Protein AF-R7UDT7-F1 (afdb_monomer_lite)

Sequence (51 aa):
NSQPIVYTSVVNDVINNVREAFLEESVDEQALLELKQLWESKLRQSKAVEG

Organism: Capitella teleta (NCBI:txid283909)

InterPro domains:
  IPR004855 Transcription factor IIA, alpha/beta subunit [PF03153] (6-50)
  IPR004855 Transcription factor IIA, alpha/beta subunit [PTHR12694] (4-50)

Foldseek 3Di:
DQQLVVVVVVLVVVLVVCVVVCVVVVHDVVVSVVVSVVVVVVCVVVCSRVD

Radius of gyration: 12.39 Å; chains: 1; bounding box: 31×12×32 Å

pLDDT: mean 91.6, std 10.43, range [57.38, 98.44]

Structure (mmCIF, N/CA/C/O backbone):
data_AF-R7UDT7-F1
#
_entry.id   AF-R7UDT7-F1
#
loop_
_atom_site.group_PDB
_atom_site.id
_atom_site.type_symbol
_atom_site.label_atom_id
_atom_site.label_alt_id
_atom_site.label_comp_id
_atom_site.label_asym_id
_atom_site.l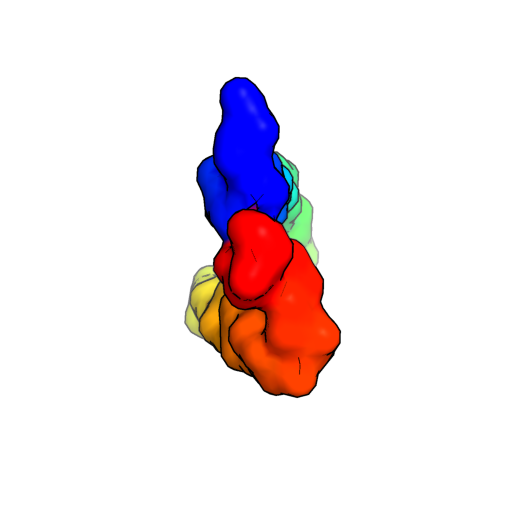abel_entity_id
_atom_site.label_seq_id
_atom_site.pdbx_PDB_ins_code
_atom_site.Cartn_x
_atom_site.Cartn_y
_atom_site.Cartn_z
_atom_site.occupancy
_atom_site.B_iso_or_equiv
_atom_site.auth_seq_id
_atom_site.auth_comp_id
_atom_site.auth_asym_id
_atom_site.auth_atom_id
_atom_site.pdbx_PDB_model_num
ATOM 1 N N . ASN A 1 1 ? 5.783 5.101 -21.985 1.00 57.38 1 ASN A N 1
ATOM 2 C CA . ASN A 1 1 ? 5.449 4.385 -20.738 1.00 57.38 1 ASN A CA 1
ATOM 3 C C . ASN A 1 1 ? 6.695 3.758 -20.165 1.00 57.38 1 ASN A C 1
ATOM 5 O O . ASN A 1 1 ? 7.136 2.744 -20.685 1.00 57.38 1 ASN A O 1
ATOM 9 N N . SER A 1 2 ? 7.274 4.374 -19.137 1.00 70.25 2 SER A N 1
ATOM 10 C CA . SER A 1 2 ? 8.378 3.774 -18.385 1.00 70.25 2 SER A CA 1
ATOM 11 C C . SER A 1 2 ? 7.795 2.844 -17.317 1.00 70.25 2 SER A C 1
ATOM 13 O O . SER A 1 2 ? 6.837 3.226 -16.644 1.00 70.25 2 SER A O 1
ATOM 15 N N . GLN A 1 3 ? 8.359 1.645 -17.149 1.00 70.12 3 GLN A N 1
ATOM 16 C CA . GLN A 1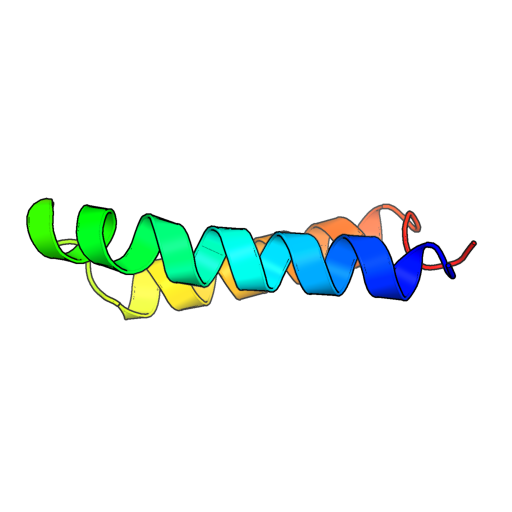 3 ? 7.945 0.662 -16.130 1.00 70.12 3 GLN A CA 1
ATOM 17 C C . GLN A 1 3 ? 7.787 1.262 -14.709 1.00 70.12 3 GLN A C 1
ATOM 19 O O . GLN A 1 3 ? 6.782 0.968 -14.056 1.00 70.12 3 GLN A O 1
ATOM 24 N N . PRO A 1 4 ? 8.662 2.183 -14.244 1.00 77.56 4 PRO A N 1
ATOM 25 C CA . PRO A 1 4 ? 8.507 2.833 -12.936 1.00 77.56 4 PRO A CA 1
ATOM 26 C C . PRO A 1 4 ? 7.199 3.621 -12.774 1.00 77.56 4 PRO A C 1
ATOM 28 O O . PRO A 1 4 ? 6.603 3.647 -11.695 1.00 77.56 4 PRO A O 1
ATOM 31 N N . ILE A 1 5 ? 6.738 4.257 -13.857 1.00 80.19 5 ILE A N 1
ATOM 32 C CA . ILE A 1 5 ? 5.534 5.099 -13.867 1.00 80.19 5 ILE A CA 1
ATOM 33 C C . ILE A 1 5 ? 4.284 4.226 -13.724 1.00 80.19 5 ILE A C 1
ATOM 35 O O . ILE A 1 5 ? 3.363 4.588 -12.995 1.00 80.19 5 ILE A O 1
ATOM 39 N N . VAL A 1 6 ? 4.275 3.050 -14.361 1.00 86.81 6 VAL A N 1
ATOM 40 C CA . VAL A 1 6 ? 3.140 2.117 -14.311 1.00 86.81 6 VAL A CA 1
ATOM 41 C C . VAL A 1 6 ? 2.958 1.561 -12.903 1.00 86.81 6 VAL A C 1
ATOM 43 O O . VAL A 1 6 ? 1.860 1.652 -12.362 1.00 86.81 6 VAL A O 1
ATOM 46 N N . TYR A 1 7 ? 4.020 1.051 -12.272 1.00 91.12 7 TYR A N 1
ATOM 47 C CA . TYR A 1 7 ? 3.892 0.510 -10.917 1.00 91.12 7 TYR A CA 1
ATOM 48 C C . TYR A 1 7 ? 3.473 1.571 -9.901 1.00 91.12 7 TYR A C 1
ATOM 50 O O . TYR A 1 7 ? 2.620 1.306 -9.061 1.00 91.12 7 TYR A O 1
ATOM 58 N N . THR A 1 8 ? 4.023 2.783 -10.002 1.00 91.12 8 THR A N 1
ATOM 59 C CA . THR A 1 8 ? 3.660 3.881 -9.097 1.00 91.12 8 THR A CA 1
ATOM 60 C C . THR A 1 8 ? 2.192 4.280 -9.263 1.00 91.12 8 THR A C 1
ATOM 62 O O . THR A 1 8 ? 1.502 4.484 -8.266 1.00 91.12 8 THR A O 1
ATOM 65 N N . SER A 1 9 ? 1.693 4.358 -10.504 1.00 93.88 9 SER A N 1
ATOM 66 C CA . SER A 1 9 ? 0.272 4.622 -10.773 1.00 93.88 9 SER A CA 1
ATOM 67 C C . SER A 1 9 ? -0.608 3.542 -10.157 1.00 93.88 9 SER A C 1
ATOM 69 O O . SER A 1 9 ? -1.470 3.858 -9.350 1.00 93.88 9 SER A O 1
ATOM 71 N N . VAL A 1 10 ? -0.325 2.267 -10.447 1.00 96.06 10 VAL A N 1
ATOM 72 C CA . VAL A 1 10 ? -1.137 1.138 -9.968 1.00 96.06 10 VAL A CA 1
ATOM 73 C C . VAL A 1 10 ? -1.179 1.079 -8.442 1.00 96.06 10 VAL A C 1
ATOM 75 O O . VAL A 1 10 ? -2.248 0.872 -7.876 1.00 96.06 10 VAL A O 1
ATOM 78 N N . VAL A 1 11 ? -0.048 1.294 -7.763 1.00 96.31 11 VAL A N 1
ATOM 79 C CA . VAL A 1 11 ? -0.008 1.337 -6.293 1.00 96.31 11 VAL A CA 1
ATOM 80 C C . VAL A 1 11 ? -0.917 2.449 -5.768 1.00 96.31 11 VAL A C 1
ATOM 82 O O . VAL A 1 11 ? -1.731 2.205 -4.883 1.00 96.31 11 VAL A O 1
ATOM 85 N N . ASN A 1 12 ? -0.819 3.663 -6.316 1.00 96.44 12 ASN A N 1
ATOM 86 C CA . ASN A 1 12 ? -1.658 4.778 -5.873 1.00 96.44 12 ASN A CA 1
ATOM 87 C C . ASN A 1 12 ? -3.147 4.541 -6.162 1.00 96.44 12 ASN A C 1
ATOM 89 O O . ASN A 1 12 ? -3.977 4.811 -5.295 1.00 96.44 12 ASN A O 1
ATOM 93 N N . ASP A 1 13 ? -3.477 4.013 -7.340 1.00 98.12 13 ASP A N 1
ATOM 94 C CA . ASP A 1 13 ? -4.854 3.728 -7.747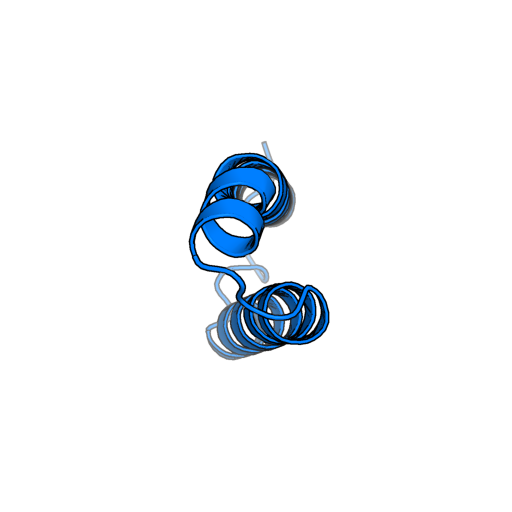 1.00 98.12 13 ASP A CA 1
ATOM 95 C C . ASP A 1 13 ? -5.481 2.669 -6.835 1.00 98.12 13 ASP A C 1
ATOM 97 O O . ASP A 1 13 ? -6.582 2.863 -6.322 1.00 98.12 13 ASP A O 1
ATOM 101 N N . VAL A 1 14 ? -4.759 1.580 -6.550 1.00 98.25 14 VAL A N 1
ATOM 102 C CA . VAL A 1 14 ? -5.235 0.532 -5.639 1.00 98.25 14 VAL A CA 1
ATOM 103 C C . VAL A 1 14 ? -5.425 1.078 -4.228 1.00 98.25 14 VAL A C 1
ATOM 105 O O . VAL A 1 14 ? -6.492 0.870 -3.660 1.00 98.25 14 VAL A O 1
ATOM 108 N N . ILE A 1 15 ? -4.451 1.812 -3.679 1.00 98.25 15 ILE A N 1
ATOM 109 C CA . ILE A 1 15 ? -4.555 2.381 -2.324 1.00 98.25 15 ILE A CA 1
ATOM 110 C C . ILE A 1 15 ? -5.759 3.320 -2.201 1.00 98.25 15 ILE A C 1
ATOM 112 O O . ILE A 1 15 ? -6.462 3.284 -1.196 1.00 98.25 15 ILE A O 1
ATOM 116 N N . ASN A 1 16 ? -6.030 4.135 -3.221 1.00 98.00 16 ASN A N 1
ATOM 117 C CA . ASN A 1 16 ? -7.201 5.006 -3.214 1.00 98.00 16 ASN A CA 1
ATOM 118 C C . ASN A 1 16 ? -8.513 4.217 -3.295 1.00 98.00 16 ASN A C 1
ATOM 120 O O . ASN A 1 16 ? -9.446 4.540 -2.565 1.00 98.00 16 ASN A O 1
ATOM 124 N N . ASN A 1 17 ? -8.572 3.182 -4.134 1.00 98.25 17 ASN A N 1
ATOM 125 C CA . ASN A 1 17 ? -9.788 2.398 -4.349 1.00 98.25 17 ASN A CA 1
ATOM 126 C C . ASN A 1 17 ? -10.152 1.498 -3.159 1.00 98.25 17 ASN A C 1
ATOM 128 O O . ASN A 1 17 ? -11.330 1.247 -2.938 1.00 98.25 17 ASN A O 1
ATOM 132 N N . VAL A 1 18 ? -9.173 1.010 -2.388 1.00 98.12 18 VAL A N 1
ATOM 133 C CA . VAL A 1 18 ? -9.443 0.146 -1.219 1.00 98.12 18 VAL A CA 1
ATOM 134 C C . VAL A 1 18 ? -9.631 0.921 0.084 1.00 98.12 18 VAL A C 1
ATOM 136 O O . VAL A 1 18 ? -9.978 0.317 1.094 1.00 98.12 18 VAL A O 1
ATOM 139 N N . ARG A 1 19 ? -9.423 2.246 0.088 1.00 97.94 19 ARG A N 1
ATOM 140 C CA . ARG A 1 19 ? -9.566 3.065 1.301 1.00 97.94 19 ARG A CA 1
ATOM 141 C C . ARG A 1 19 ? -10.962 2.955 1.907 1.00 97.94 19 ARG A C 1
ATOM 143 O O . ARG A 1 19 ? -11.084 2.789 3.113 1.00 97.94 19 ARG A O 1
ATOM 150 N N . GLU A 1 20 ? -12.003 3.021 1.080 1.00 97.69 20 GLU A N 1
ATOM 151 C CA . GLU A 1 20 ? -13.385 2.889 1.552 1.00 97.69 20 GLU A CA 1
ATOM 152 C C . GLU A 1 20 ? -13.629 1.519 2.194 1.00 97.69 20 GLU A C 1
ATOM 154 O O . GLU A 1 20 ? -14.143 1.465 3.304 1.00 97.69 20 GLU A O 1
ATOM 159 N N . ALA A 1 21 ? -13.139 0.435 1.582 1.00 97.94 21 ALA A N 1
ATOM 160 C CA . ALA A 1 21 ? -13.244 -0.910 2.150 1.00 97.94 21 ALA A CA 1
ATOM 161 C C . ALA A 1 21 ? -12.547 -1.032 3.520 1.00 97.94 21 ALA A C 1
ATOM 163 O O . ALA A 1 21 ? -13.082 -1.652 4.433 1.00 97.94 21 ALA A O 1
ATOM 164 N N . PHE A 1 22 ? -11.385 -0.394 3.705 1.00 98.00 22 PHE A N 1
ATOM 165 C CA . PHE A 1 22 ? -10.715 -0.349 5.013 1.00 98.00 22 PHE A CA 1
ATOM 166 C C . PHE A 1 22 ? -11.571 0.373 6.062 1.00 98.00 22 PHE A C 1
ATOM 168 O O . PHE A 1 22 ? -11.698 -0.109 7.186 1.00 98.00 22 PHE A O 1
ATOM 175 N N . LEU A 1 23 ? -12.192 1.497 5.694 1.00 97.19 23 LEU A N 1
ATOM 176 C CA . LEU A 1 23 ? -13.085 2.241 6.586 1.00 97.19 23 LEU A CA 1
ATOM 177 C C . LEU A 1 23 ? -14.349 1.440 6.933 1.00 97.19 23 LEU A C 1
ATOM 179 O O . LEU A 1 23 ? -14.751 1.419 8.097 1.00 97.19 23 LEU A O 1
ATOM 183 N N . GLU A 1 24 ? -14.953 0.760 5.956 1.00 98.31 24 GLU A N 1
ATOM 184 C CA . GLU A 1 24 ? -16.117 -0.117 6.155 1.00 98.31 24 GLU A CA 1
ATOM 185 C C . GLU A 1 24 ? -15.801 -1.277 7.106 1.00 98.31 24 GLU A C 1
ATOM 187 O O . GLU A 1 24 ? -16.607 -1.614 7.975 1.00 98.31 24 GLU A O 1
ATOM 192 N N . GLU A 1 25 ? -14.598 -1.840 7.004 1.00 97.94 25 GLU A N 1
ATOM 193 C CA . GLU A 1 25 ? -14.110 -2.892 7.896 1.00 97.94 25 GLU A CA 1
ATOM 194 C C . GLU A 1 25 ? -13.591 -2.356 9.246 1.00 97.94 25 GLU A C 1
ATOM 196 O O . GLU A 1 25 ? -13.128 -3.130 10.084 1.00 97.94 25 GLU A O 1
ATOM 201 N N . SER A 1 26 ? -13.700 -1.043 9.501 1.00 97.44 26 SER A N 1
ATOM 202 C CA . SER A 1 26 ? -13.167 -0.373 10.699 1.00 97.44 26 SER A CA 1
ATOM 203 C C . SER A 1 26 ? -11.664 -0.614 10.913 1.00 97.44 26 SER A C 1
ATOM 205 O O . SER A 1 26 ? -11.181 -0.644 12.048 1.00 97.44 26 SER A O 1
ATOM 207 N N . VAL A 1 27 ? -10.922 -0.795 9.821 1.00 97.88 27 VAL A N 1
ATOM 208 C CA . VAL A 1 27 ? -9.466 -0.923 9.820 1.00 97.88 27 VAL A CA 1
ATOM 209 C C . VAL A 1 27 ? -8.846 0.471 9.889 1.00 97.88 27 VAL A C 1
ATOM 211 O O . VAL A 1 27 ? -9.280 1.401 9.212 1.00 97.88 27 VAL A O 1
ATOM 214 N N . ASP A 1 28 ? -7.813 0.617 10.717 1.00 97.44 28 ASP A N 1
ATOM 215 C CA . ASP A 1 28 ? -7.093 1.878 10.891 1.00 97.44 28 ASP A CA 1
ATOM 216 C C . ASP A 1 28 ? -6.463 2.352 9.563 1.00 97.44 28 ASP A C 1
ATOM 218 O O . ASP A 1 28 ? -5.806 1.572 8.867 1.00 97.44 28 ASP A O 1
ATOM 222 N N . GLU A 1 29 ? -6.601 3.643 9.230 1.00 95.75 29 GL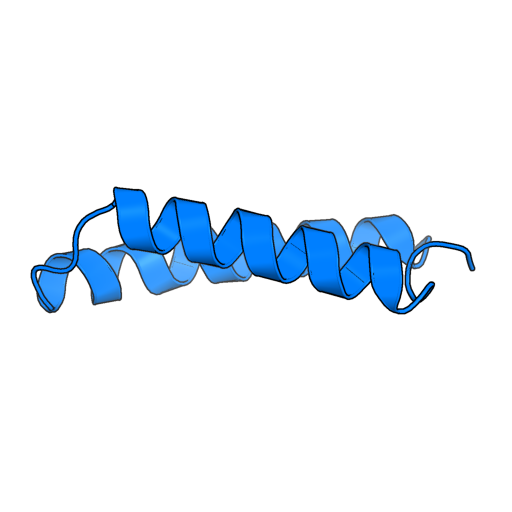U A N 1
ATOM 223 C CA . GLU A 1 29 ? -5.942 4.263 8.066 1.00 95.75 29 GLU A CA 1
ATOM 224 C C . GLU A 1 29 ? -4.420 4.053 8.124 1.00 95.75 29 GLU A C 1
ATOM 226 O O . GLU A 1 29 ? -3.768 3.888 7.092 1.00 95.75 29 GLU A O 1
ATOM 231 N N . GLN A 1 30 ? -3.839 3.977 9.325 1.00 96.81 30 GLN A N 1
ATOM 232 C CA . GLN A 1 30 ? -2.426 3.665 9.507 1.00 96.81 30 GLN A CA 1
ATOM 233 C C . GLN A 1 30 ? -2.051 2.300 8.905 1.00 96.81 30 GLN A C 1
ATOM 235 O O . GLN A 1 30 ? -0.977 2.175 8.316 1.00 96.81 30 GLN A O 1
ATOM 240 N N . ALA A 1 31 ? -2.939 1.302 8.956 1.00 97.94 31 ALA A N 1
ATOM 241 C CA . ALA A 1 31 ? -2.701 0.001 8.332 1.00 97.94 31 ALA A CA 1
ATOM 242 C C . ALA A 1 31 ? -2.692 0.090 6.794 1.00 97.94 31 ALA A C 1
ATOM 244 O O . ALA A 1 31 ? -1.890 -0.578 6.138 1.00 97.94 31 ALA A O 1
ATOM 245 N N . LEU A 1 32 ? -3.526 0.954 6.202 1.00 98.31 32 LEU A N 1
ATOM 246 C CA . LEU A 1 32 ? -3.506 1.224 4.760 1.00 98.31 32 LEU A CA 1
ATOM 247 C C . LEU A 1 32 ? -2.204 1.926 4.333 1.00 98.31 32 LEU A C 1
ATOM 249 O O . LEU A 1 32 ? -1.625 1.609 3.287 1.00 98.31 32 LEU A O 1
ATOM 253 N N . LEU A 1 33 ? -1.703 2.850 5.159 1.00 97.75 33 LEU A N 1
ATOM 254 C CA . LEU A 1 33 ? -0.413 3.508 4.937 1.00 97.75 33 LEU A CA 1
ATOM 255 C C . LEU A 1 33 ? 0.755 2.519 5.042 1.00 97.75 33 LEU A C 1
ATOM 257 O O . LEU A 1 33 ? 1.663 2.547 4.207 1.00 97.75 33 LEU A O 1
ATOM 261 N N . GLU A 1 34 ? 0.723 1.619 6.023 1.00 98.44 34 GLU A N 1
ATOM 262 C CA . GLU A 1 34 ? 1.71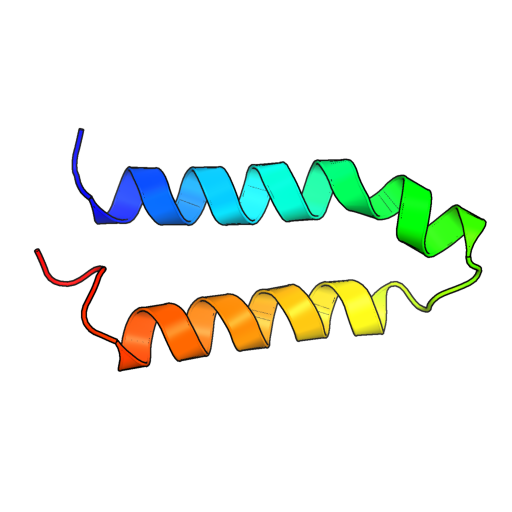9 0.555 6.178 1.00 98.44 34 GLU A CA 1
ATOM 263 C C . GLU A 1 34 ? 1.707 -0.415 4.994 1.00 98.44 34 GLU A C 1
ATOM 265 O O . GLU A 1 34 ? 2.771 -0.752 4.468 1.00 98.44 34 GLU A O 1
ATOM 270 N N . LEU A 1 35 ? 0.522 -0.800 4.507 1.00 98.38 35 LEU A N 1
ATOM 271 C CA . LEU A 1 35 ? 0.376 -1.611 3.299 1.00 98.38 35 LEU A CA 1
ATOM 272 C C . LEU A 1 35 ? 1.076 -0.950 2.105 1.00 98.38 35 LEU A C 1
ATOM 274 O O . LEU A 1 35 ? 1.870 -1.601 1.417 1.00 98.38 35 LEU A O 1
ATOM 278 N N . LYS A 1 36 ? 0.835 0.349 1.885 1.00 98.00 36 LYS A N 1
ATOM 279 C CA . LYS A 1 36 ? 1.490 1.111 0.812 1.00 98.00 36 LYS A CA 1
ATOM 280 C C . LYS A 1 36 ? 3.012 1.090 0.958 1.00 98.00 36 LYS A C 1
ATOM 282 O O . LYS A 1 36 ? 3.718 0.749 0.009 1.00 98.00 36 LYS A O 1
ATOM 287 N N . GLN A 1 37 ? 3.522 1.419 2.144 1.00 97.88 37 GLN A N 1
ATOM 288 C CA . GLN A 1 37 ? 4.963 1.470 2.405 1.00 97.88 37 GLN A CA 1
ATOM 289 C C . GLN A 1 37 ? 5.638 0.107 2.200 1.00 97.88 37 GLN A C 1
ATOM 291 O O . GLN A 1 37 ? 6.712 0.024 1.589 1.00 97.88 37 GLN A O 1
ATOM 296 N N . LEU A 1 38 ? 5.012 -0.972 2.680 1.00 98.31 38 LEU A N 1
ATOM 297 C CA . LEU A 1 38 ? 5.512 -2.336 2.518 1.00 98.31 38 LEU A CA 1
ATOM 298 C C . LEU A 1 38 ? 5.531 -2.753 1.048 1.00 98.31 38 LEU A C 1
ATOM 300 O O . LEU A 1 38 ? 6.540 -3.290 0.584 1.00 98.31 38 LEU A O 1
ATOM 304 N N . TRP A 1 39 ? 4.462 -2.471 0.305 1.00 97.19 39 TRP A N 1
ATOM 305 C CA . TRP A 1 39 ? 4.384 -2.778 -1.119 1.00 97.19 39 TRP A CA 1
ATOM 306 C C . TRP A 1 39 ? 5.478 -2.051 -1.909 1.00 97.19 39 TRP A C 1
ATOM 308 O O . TRP A 1 39 ? 6.253 -2.697 -2.617 1.00 97.19 39 TRP A O 1
ATOM 318 N N . GLU A 1 40 ? 5.630 -0.737 -1.731 1.00 94.81 40 GLU A N 1
ATOM 319 C CA . GLU A 1 40 ? 6.674 0.045 -2.404 1.00 94.81 40 GLU A CA 1
ATOM 320 C C . GLU A 1 40 ? 8.088 -0.454 -2.060 1.00 94.81 40 GLU A C 1
ATOM 322 O O . GLU A 1 40 ? 8.964 -0.528 -2.925 1.00 94.81 40 GLU A O 1
ATOM 327 N N . SER A 1 41 ? 8.322 -0.837 -0.801 1.00 95.12 41 SER A N 1
ATOM 328 C CA . SER A 1 41 ? 9.596 -1.414 -0.359 1.00 95.12 41 SER A CA 1
ATOM 329 C C . SER A 1 41 ? 9.892 -2.748 -1.047 1.00 95.12 41 SER A C 1
ATOM 331 O O . SER A 1 41 ? 10.995 -2.947 -1.562 1.00 95.12 41 SER A O 1
ATOM 333 N N . LYS A 1 42 ? 8.906 -3.651 -1.118 1.00 95.56 42 LYS A N 1
ATOM 334 C CA . LYS A 1 42 ? 9.042 -4.946 -1.802 1.00 95.56 42 LYS A CA 1
ATOM 335 C C . LYS A 1 42 ? 9.226 -4.785 -3.307 1.00 95.56 42 LYS A C 1
ATOM 337 O O . LYS A 1 42 ? 10.046 -5.488 -3.895 1.00 95.56 42 LYS A O 1
ATOM 342 N N . LEU A 1 43 ? 8.544 -3.818 -3.912 1.00 92.88 43 LEU A N 1
ATOM 343 C CA . LEU A 1 43 ? 8.707 -3.489 -5.321 1.00 92.88 43 LEU A CA 1
ATOM 344 C C . LEU A 1 43 ? 10.143 -3.027 -5.624 1.00 92.88 43 LEU A C 1
ATOM 346 O O . LEU A 1 43 ? 10.760 -3.546 -6.554 1.00 92.88 43 LEU A O 1
ATOM 350 N N . ARG A 1 44 ? 10.722 -2.140 -4.802 1.00 90.31 44 ARG A N 1
ATOM 351 C CA . ARG A 1 44 ? 12.139 -1.746 -4.929 1.00 90.31 44 ARG A CA 1
ATOM 352 C C . ARG A 1 44 ? 13.087 -2.932 -4.745 1.00 90.31 44 ARG A C 1
ATOM 354 O O . ARG A 1 44 ? 13.982 -3.122 -5.559 1.00 90.31 44 ARG A O 1
ATOM 361 N N . GLN A 1 45 ? 12.865 -3.766 -3.726 1.00 92.44 45 GLN A N 1
ATOM 362 C CA . GLN A 1 45 ? 13.684 -4.964 -3.471 1.00 92.44 45 GLN A CA 1
ATOM 363 C C . GLN A 1 45 ? 13.673 -5.950 -4.648 1.00 92.44 45 GLN A C 1
ATOM 365 O O . GLN A 1 45 ? 14.674 -6.617 -4.901 1.00 92.44 45 GLN A O 1
ATOM 370 N N . SER A 1 46 ? 12.560 -6.030 -5.380 1.00 92.19 46 SER A N 1
ATOM 371 C CA . SER A 1 46 ? 12.423 -6.907 -6.546 1.00 92.19 46 SER A CA 1
ATOM 372 C C . SER A 1 46 ? 13.166 -6.419 -7.795 1.00 92.19 46 SER A C 1
ATOM 374 O O . SER A 1 46 ? 13.251 -7.165 -8.767 1.00 92.19 46 SER A O 1
ATOM 376 N N . LYS A 1 47 ? 13.677 -5.176 -7.793 1.00 84.38 47 LYS A N 1
ATOM 377 C CA . LYS A 1 47 ? 14.262 -4.488 -8.960 1.00 84.38 47 LYS A CA 1
ATOM 378 C C . LYS A 1 47 ? 13.312 -4.311 -10.151 1.00 84.38 47 LYS A C 1
ATOM 380 O O . LYS A 1 47 ? 13.739 -3.894 -11.221 1.00 84.38 47 LYS A O 1
ATOM 385 N N . ALA A 1 48 ? 12.010 -4.550 -9.976 1.00 78.69 48 ALA A N 1
ATOM 386 C CA . ALA A 1 48 ? 11.011 -4.382 -11.035 1.00 78.69 48 ALA A CA 1
ATOM 387 C C . ALA A 1 48 ? 10.907 -2.932 -11.557 1.00 78.69 48 ALA A C 1
ATOM 389 O O . ALA A 1 48 ? 10.442 -2.707 -12.670 1.00 78.69 48 ALA A O 1
ATOM 390 N N . VAL A 1 49 ? 11.354 -1.953 -10.764 1.00 76.06 49 VAL A N 1
ATOM 391 C CA . VAL A 1 49 ? 11.375 -0.518 -11.101 1.00 76.06 49 VAL A CA 1
A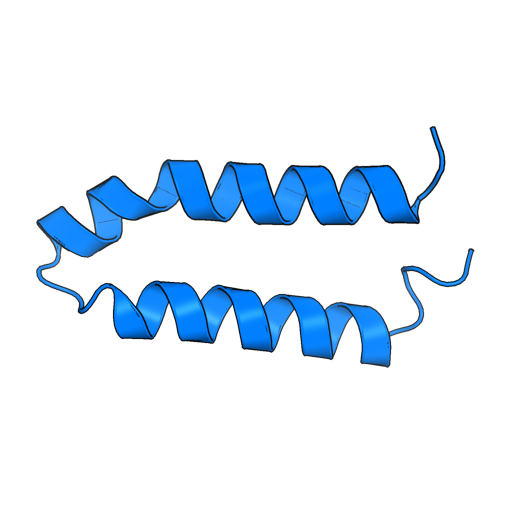TOM 392 C C . VAL A 1 49 ? 12.713 -0.030 -11.672 1.00 76.06 49 VAL A C 1
ATOM 394 O O . VAL A 1 49 ? 12.838 1.154 -11.950 1.00 76.06 49 VAL A O 1
ATOM 397 N N . GLU A 1 50 ? 13.717 -0.894 -11.837 1.00 71.25 50 GLU A N 1
ATOM 398 C CA . GLU A 1 50 ? 15.051 -0.515 -12.349 1.00 71.25 50 GLU A CA 1
ATOM 399 C C . GLU A 1 50 ? 15.210 -0.739 -13.868 1.00 71.25 50 GLU A C 1
ATOM 401 O O . GLU A 1 50 ? 16.315 -0.606 -14.393 1.00 71.25 50 GLU A O 1
ATOM 406 N N . GLY A 1 51 ? 14.124 -1.101 -14.563 1.00 59.06 51 GLY A N 1
ATOM 407 C CA . GLY A 1 51 ? 14.101 -1.338 -16.013 1.00 59.06 51 GLY A CA 1
ATOM 408 C C . GLY A 1 51 ? 14.118 -0.074 -16.864 1.00 59.06 51 GLY A C 1
ATOM 409 O O . GLY A 1 51 ? 13.431 0.906 -16.489 1.00 59.06 51 GLY A O 1
#

Secondary structure (DSSP, 8-state):
--HHHHHHHHHHHHHHHHHHHHHHTT--HHHHHHHHHHHHHHHHHTTTT--